Protein AF-A0A821YZU5-F1 (afdb_monomer_lite)

pLDDT: mean 92.94, std 7.45, range [60.34, 98.31]

Sequence (56 aa):
KDTAAHYEPALLPEPNHVMLKHLYALSIRDGVMVLSTTTRYRHKFVTTCFYKPTSK

Secondary structure (DSSP, 8-state):
-PPPTTS-TT--PPPPGGGTT-EEEPPPBTTEEEEEEEEEETTEEEEEEEEEE---

Structure (mmCIF, N/CA/C/O backbone):
data_AF-A0A821YZU5-F1
#
_entry.id   AF-A0A821YZU5-F1
#
loop_
_atom_site.group_PDB
_atom_site.id
_atom_site.type_symbol
_atom_site.label_atom_id
_atom_site.label_alt_id
_atom_site.label_comp_id
_atom_site.label_asym_id
_atom_site.label_entity_id
_atom_site.label_seq_id
_atom_site.pdbx_PDB_ins_code
_atom_site.Cartn_x
_atom_site.Cartn_y
_atom_site.Cartn_z
_atom_site.occupancy
_atom_site.B_iso_or_equiv
_atom_site.auth_seq_id
_atom_site.auth_comp_id
_atom_site.auth_asym_id
_atom_site.auth_atom_id
_atom_site.pdbx_PDB_model_num
ATOM 1 N N . LYS A 1 1 ? 2.609 9.985 -6.843 1.00 75.75 1 LYS A N 1
ATOM 2 C CA . LYS A 1 1 ? 2.909 10.064 -8.290 1.00 75.75 1 LYS A CA 1
ATOM 3 C C . LYS A 1 1 ? 1.637 9.652 -8.983 1.00 75.75 1 LYS A C 1
ATOM 5 O O . LYS A 1 1 ? 1.227 8.519 -8.765 1.00 75.75 1 LYS A O 1
ATOM 10 N N . ASP A 1 2 ? 1.025 10.561 -9.724 1.00 81.94 2 ASP A N 1
ATOM 11 C CA . ASP A 1 2 ? -0.253 10.282 -10.365 1.00 81.94 2 ASP A CA 1
ATOM 12 C C . ASP A 1 2 ? 0.001 9.560 -11.686 1.00 81.94 2 ASP A C 1
ATOM 14 O O . ASP A 1 2 ? 0.870 9.955 -12.467 1.00 81.94 2 ASP A O 1
ATOM 18 N N . THR A 1 3 ? -0.717 8.464 -11.903 1.00 80.75 3 THR A N 1
ATOM 19 C CA . THR A 1 3 ? -0.736 7.762 -13.187 1.00 80.75 3 THR A CA 1
ATOM 20 C C . THR A 1 3 ? -1.857 8.369 -14.030 1.00 80.75 3 THR A C 1
ATOM 22 O O . THR A 1 3 ? -2.902 8.736 -13.493 1.00 80.75 3 THR A O 1
ATOM 25 N N . ALA A 1 4 ? -1.655 8.514 -15.344 1.00 80.50 4 ALA A N 1
ATOM 26 C CA . ALA A 1 4 ? -2.692 9.054 -16.223 1.00 80.50 4 ALA A CA 1
ATOM 27 C C . ALA A 1 4 ? -3.974 8.208 -16.136 1.00 80.50 4 ALA A C 1
ATOM 29 O O . ALA A 1 4 ? -3.907 6.980 -16.131 1.00 80.50 4 ALA A O 1
ATOM 30 N N . ALA A 1 5 ? -5.134 8.869 -16.119 1.00 75.62 5 ALA A N 1
ATOM 31 C CA . ALA A 1 5 ? -6.435 8.244 -15.856 1.00 75.62 5 ALA A CA 1
ATOM 32 C C . ALA A 1 5 ? -6.857 7.156 -16.867 1.00 75.62 5 ALA A C 1
ATOM 34 O O . ALA A 1 5 ? -7.795 6.416 -16.606 1.00 75.62 5 ALA A O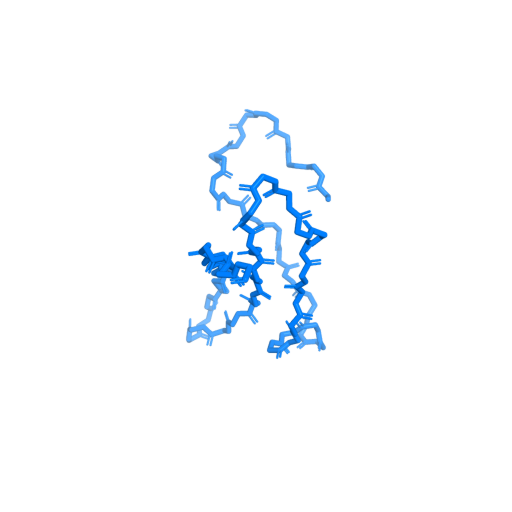 1
ATOM 35 N N . HIS A 1 6 ? -6.180 7.057 -18.016 1.00 81.31 6 HIS A N 1
ATOM 36 C CA . HIS A 1 6 ? -6.444 6.045 -19.044 1.00 81.31 6 HIS A CA 1
ATOM 37 C C . HIS A 1 6 ? -5.782 4.681 -18.741 1.00 81.31 6 HIS A C 1
ATOM 39 O O . HIS A 1 6 ? -6.072 3.691 -19.409 1.00 81.31 6 HIS A O 1
ATOM 45 N N . TYR A 1 7 ? -4.867 4.596 -17.772 1.00 83.50 7 TYR A N 1
ATOM 46 C CA . TYR A 1 7 ? -4.243 3.324 -17.398 1.00 83.50 7 TYR A CA 1
ATOM 47 C C . TYR A 1 7 ? -5.060 2.579 -16.342 1.00 83.50 7 TYR A C 1
ATOM 49 O O . TYR A 1 7 ? -5.742 3.189 -15.523 1.00 83.50 7 TYR A O 1
ATOM 57 N N . GLU A 1 8 ? -4.924 1.251 -16.329 1.00 90.75 8 GLU A N 1
ATOM 58 C CA . GLU A 1 8 ? -5.468 0.400 -15.270 1.00 90.75 8 GLU A CA 1
ATOM 59 C C . GLU A 1 8 ? -5.039 0.921 -13.884 1.00 90.75 8 GLU A C 1
ATOM 61 O O . GLU A 1 8 ? -3.839 1.102 -13.645 1.00 90.75 8 GLU A O 1
ATOM 66 N N . PRO A 1 9 ? -5.975 1.129 -12.940 1.00 90.12 9 PRO A N 1
ATOM 67 C CA . PRO A 1 9 ? -5.706 1.837 -11.684 1.00 90.12 9 PRO A CA 1
ATOM 68 C C . PRO A 1 9 ? -4.739 1.093 -10.752 1.00 90.12 9 PRO A C 1
ATOM 70 O O . PRO A 1 9 ? -4.162 1.694 -9.848 1.00 90.12 9 PRO A O 1
ATOM 73 N N . ALA A 1 10 ? -4.542 -0.211 -10.965 1.00 90.31 10 ALA A N 1
ATOM 74 C CA . ALA A 1 10 ? -3.590 -1.026 -10.215 1.00 90.31 10 ALA A CA 1
ATOM 75 C C . ALA A 1 10 ? -2.143 -0.936 -10.746 1.00 90.31 10 ALA A C 1
ATOM 77 O O . ALA A 1 10 ? -1.229 -1.474 -10.116 1.00 90.31 10 ALA A O 1
ATOM 78 N N . LEU A 1 11 ? -1.910 -0.297 -11.900 1.00 93.12 11 LEU A N 1
ATOM 79 C CA . LEU A 1 11 ? -0.574 -0.178 -12.483 1.00 93.12 11 LEU A CA 1
ATOM 80 C C . LEU A 1 11 ? 0.218 0.961 -11.844 1.00 93.12 11 LEU A C 1
ATOM 82 O O . LEU A 1 11 ? -0.223 2.108 -11.756 1.00 93.12 11 LEU A O 1
ATOM 86 N N . LEU A 1 12 ? 1.445 0.629 -11.449 1.00 93.50 12 LEU A N 1
ATOM 87 C CA . LEU A 1 12 ? 2.393 1.552 -10.847 1.00 93.50 12 LEU A CA 1
ATOM 88 C C . LEU A 1 12 ? 3.622 1.719 -11.747 1.00 93.50 12 LEU A C 1
ATOM 90 O O . LEU A 1 12 ? 4.017 0.769 -12.429 1.00 93.50 12 LEU A O 1
ATOM 94 N N . PRO A 1 13 ? 4.253 2.905 -11.739 1.00 93.81 13 PRO A N 1
ATOM 95 C CA . PRO A 1 13 ? 5.522 3.112 -12.422 1.00 93.81 13 PRO A CA 1
ATOM 96 C C . PRO A 1 13 ? 6.629 2.250 -11.803 1.00 93.81 13 PRO A C 1
ATOM 98 O O . PRO A 1 13 ? 6.555 1.856 -10.637 1.00 93.81 13 PRO A O 1
ATOM 101 N N . GLU A 1 14 ? 7.688 2.006 -12.574 1.00 94.50 14 GLU A N 1
ATOM 102 C CA . GLU A 1 14 ? 8.839 1.240 -12.099 1.00 94.50 14 GLU A CA 1
ATOM 103 C C . GLU A 1 14 ? 9.493 1.923 -10.877 1.00 94.50 14 GLU A C 1
ATOM 105 O O . GLU A 1 14 ? 9.822 3.117 -10.928 1.00 94.50 14 GLU A O 1
ATOM 110 N N . PRO A 1 15 ? 9.655 1.204 -9.751 1.00 95.88 15 PRO A N 1
ATOM 111 C CA . PRO A 1 15 ? 10.270 1.752 -8.550 1.00 95.88 15 PRO A CA 1
ATOM 112 C C . PRO A 1 15 ? 11.797 1.816 -8.683 1.00 95.88 15 PRO A C 1
ATOM 114 O O . PRO A 1 15 ? 12.418 1.021 -9.383 1.00 95.88 15 PRO A O 1
ATOM 117 N N . ASN A 1 16 ? 12.433 2.714 -7.925 1.00 96.19 16 ASN A N 1
ATOM 118 C CA . ASN A 1 16 ? 13.889 2.682 -7.774 1.00 96.19 16 ASN A CA 1
ATOM 119 C C . ASN A 1 16 ? 14.291 1.448 -6.939 1.00 96.19 16 ASN A C 1
ATOM 121 O O . ASN A 1 16 ? 13.658 1.141 -5.931 1.00 96.19 16 ASN A O 1
ATOM 125 N N . HIS A 1 17 ? 15.360 0.748 -7.315 1.00 94.94 17 HIS A N 1
ATOM 126 C CA . HIS A 1 17 ? 15.822 -0.434 -6.586 1.00 94.94 17 HIS A CA 1
ATOM 127 C C . HIS A 1 17 ? 16.143 -0.157 -5.106 1.00 94.94 17 HIS A C 1
ATOM 129 O O . HIS A 1 17 ? 15.944 -1.042 -4.277 1.00 94.94 17 HIS A O 1
ATOM 135 N N . VAL A 1 18 ? 16.580 1.062 -4.766 1.00 98.00 18 VAL A N 1
ATOM 136 C CA . VAL A 1 18 ? 16.914 1.439 -3.382 1.00 98.00 18 VAL A CA 1
ATOM 137 C C . VAL A 1 18 ? 15.672 1.520 -2.498 1.00 98.00 18 VAL A C 1
ATOM 139 O O . VAL A 1 18 ? 15.749 1.149 -1.342 1.00 98.00 18 VAL A O 1
ATOM 142 N N . MET A 1 19 ? 14.514 1.946 -3.017 1.00 96.31 19 MET A N 1
ATOM 143 C CA . MET A 1 19 ? 13.286 2.073 -2.206 1.00 96.31 19 MET A CA 1
ATOM 144 C C . MET A 1 19 ? 12.581 0.733 -1.940 1.00 96.31 19 MET A C 1
ATOM 146 O O . MET A 1 19 ? 11.600 0.681 -1.198 1.00 96.31 19 MET A O 1
ATOM 150 N N . LEU A 1 20 ? 13.048 -0.362 -2.543 1.00 96.88 20 LEU A N 1
ATOM 151 C CA . LEU A 1 20 ? 12.464 -1.681 -2.325 1.00 96.88 20 LEU A CA 1
ATOM 152 C C . LEU A 1 20 ? 12.687 -2.131 -0.882 1.00 96.88 20 LEU A C 1
ATOM 154 O O . LEU A 1 20 ? 13.744 -1.902 -0.305 1.00 96.88 20 LEU A O 1
ATOM 158 N N . LYS A 1 21 ? 11.703 -2.835 -0.318 1.00 96.12 21 LYS A N 1
ATOM 159 C CA . LYS A 1 21 ? 11.714 -3.344 1.066 1.00 96.12 21 LYS A CA 1
ATOM 160 C C . LYS A 1 21 ? 11.737 -2.261 2.157 1.00 96.12 21 LYS A C 1
ATOM 162 O O . LYS A 1 21 ? 11.798 -2.611 3.332 1.00 96.12 21 LYS A O 1
ATOM 167 N N . HIS A 1 22 ? 11.628 -0.981 1.804 1.00 97.75 22 HIS A N 1
ATOM 168 C CA . HIS A 1 22 ? 11.387 0.078 2.778 1.00 97.75 22 HIS A CA 1
ATOM 169 C C . HIS A 1 22 ? 9.905 0.138 3.157 1.00 97.75 22 HIS A C 1
ATOM 1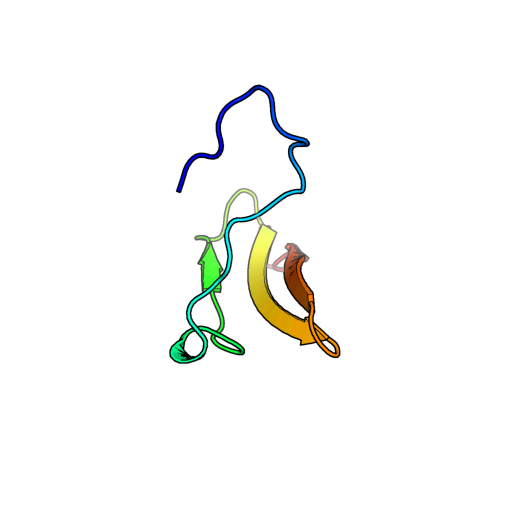71 O O . HIS A 1 22 ? 9.024 -0.004 2.306 1.00 97.75 22 HIS A O 1
ATOM 177 N N . LEU A 1 23 ? 9.646 0.336 4.451 1.00 97.88 23 LEU A N 1
ATOM 178 C CA . LEU A 1 23 ? 8.302 0.462 5.002 1.00 97.88 23 LEU A CA 1
ATOM 179 C C . LEU A 1 23 ? 7.785 1.888 4.820 1.00 97.88 23 LEU A C 1
ATOM 181 O O . LEU A 1 23 ? 8.395 2.842 5.300 1.00 97.88 23 LEU A O 1
ATOM 185 N N . TYR A 1 24 ? 6.628 2.008 4.181 1.00 97.69 24 TYR A N 1
ATOM 186 C CA . TYR A 1 24 ? 5.858 3.241 4.084 1.00 97.69 24 TYR A CA 1
ATOM 187 C C . TYR A 1 24 ? 4.600 3.116 4.943 1.00 97.69 24 TYR A C 1
ATOM 189 O O . TYR A 1 24 ? 3.953 2.069 4.962 1.00 97.69 24 TYR A O 1
ATOM 197 N N . ALA A 1 25 ? 4.235 4.186 5.641 1.00 97.00 25 ALA A N 1
ATOM 198 C CA . ALA A 1 25 ? 3.057 4.225 6.497 1.00 97.00 25 ALA A CA 1
ATOM 199 C C . ALA A 1 25 ? 2.258 5.503 6.240 1.00 97.00 25 ALA A C 1
ATOM 201 O O . ALA A 1 25 ? 2.833 6.566 6.000 1.00 97.00 25 ALA A O 1
ATOM 202 N N . LEU A 1 26 ? 0.934 5.394 6.313 1.00 95.81 26 LEU A N 1
ATOM 203 C CA . LEU A 1 26 ? 0.051 6.555 6.395 1.00 95.81 26 LEU A CA 1
ATOM 204 C C . LEU A 1 26 ? -0.257 6.867 7.861 1.00 95.81 26 LEU A C 1
ATOM 206 O O . LEU A 1 26 ? -0.219 5.984 8.719 1.00 95.81 26 LEU A O 1
ATOM 210 N N . SER A 1 27 ? -0.601 8.126 8.144 1.00 95.88 27 SER A N 1
ATOM 211 C CA . SER A 1 27 ? -1.171 8.500 9.440 1.00 95.88 27 SER A CA 1
ATOM 212 C C . SER A 1 27 ? -2.407 7.650 9.729 1.00 95.88 27 SER A C 1
ATOM 214 O O . SER A 1 27 ? -3.231 7.434 8.839 1.00 95.88 27 SER A O 1
ATOM 216 N N . ILE A 1 28 ? -2.545 7.195 10.974 1.00 94.56 28 ILE A N 1
ATOM 217 C CA . ILE A 1 28 ? -3.722 6.443 11.418 1.00 94.56 28 ILE A CA 1
ATOM 218 C C . ILE A 1 28 ? -4.954 7.338 11.244 1.00 94.56 28 ILE A C 1
ATOM 220 O O . ILE A 1 28 ? -4.981 8.463 11.748 1.00 94.56 28 ILE A O 1
ATOM 224 N N . ARG A 1 29 ? -5.963 6.843 10.525 1.00 93.38 29 ARG A N 1
ATOM 225 C CA . ARG A 1 29 ? -7.248 7.522 10.300 1.00 93.38 29 ARG A CA 1
ATOM 226 C C . ARG A 1 29 ? -8.374 6.538 10.582 1.00 93.38 29 ARG A C 1
ATOM 228 O O . ARG A 1 29 ? -8.242 5.360 10.264 1.00 93.38 29 ARG A O 1
ATOM 235 N N . ASP A 1 30 ? -9.424 7.008 11.250 1.00 93.00 30 ASP A N 1
ATOM 236 C CA . ASP A 1 30 ? -10.618 6.217 11.592 1.00 93.00 30 ASP A CA 1
ATOM 237 C C . ASP A 1 30 ? -10.318 4.881 12.302 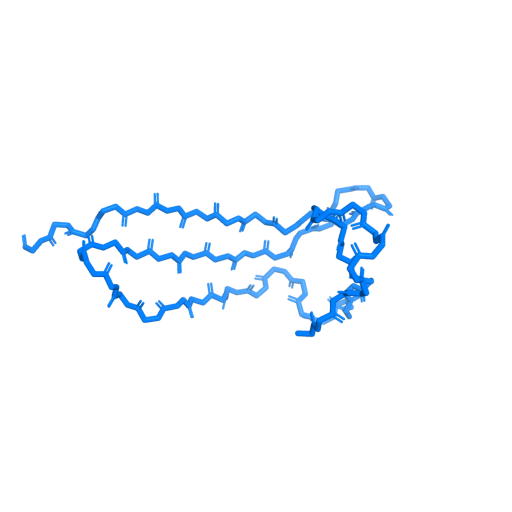1.00 93.00 30 ASP A C 1
ATOM 239 O O . ASP A 1 30 ? -11.000 3.878 12.113 1.00 93.00 30 ASP A O 1
ATOM 243 N N . GLY A 1 31 ? -9.264 4.851 13.128 1.00 94.00 31 GLY A N 1
ATOM 244 C CA . GLY A 1 31 ? -8.847 3.649 13.859 1.00 94.00 31 GLY A CA 1
ATOM 245 C C . GLY A 1 31 ? -8.171 2.576 12.997 1.00 94.00 31 GLY A C 1
ATOM 246 O O . GLY A 1 31 ? -8.025 1.441 13.448 1.00 94.00 31 GLY A O 1
ATOM 247 N N . VAL A 1 32 ? -7.745 2.908 11.775 1.00 96.50 32 VAL A N 1
ATOM 248 C CA . VAL A 1 32 ? -7.041 1.998 10.865 1.00 96.50 32 VAL A CA 1
ATOM 249 C C . VAL A 1 32 ? -5.630 2.511 10.587 1.00 96.50 32 VAL A C 1
ATOM 251 O O . VAL A 1 32 ? -5.421 3.665 10.209 1.00 96.50 32 VAL A O 1
ATOM 254 N N . MET A 1 33 ? -4.645 1.628 10.754 1.00 96.12 33 MET A N 1
ATOM 255 C CA . MET A 1 33 ? -3.274 1.830 10.300 1.00 96.12 33 MET A CA 1
ATOM 256 C C . MET A 1 33 ? -3.107 1.207 8.917 1.00 96.12 33 MET A C 1
ATOM 258 O O . MET A 1 33 ? -3.499 0.060 8.688 1.00 96.12 33 MET A O 1
ATOM 262 N N . VAL A 1 34 ? -2.479 1.956 8.013 1.00 97.56 34 VAL A N 1
ATOM 263 C CA . VAL A 1 34 ? -2.141 1.481 6.672 1.00 97.56 34 VAL A CA 1
ATOM 264 C C . VAL A 1 34 ? -0.630 1.442 6.532 1.00 97.56 34 VAL A C 1
ATOM 266 O O . VAL A 1 34 ? 0.048 2.461 6.688 1.00 97.56 34 VAL A O 1
ATOM 269 N N . LEU A 1 35 ? -0.118 0.255 6.228 1.00 97.44 35 LEU A N 1
ATOM 270 C CA . LEU A 1 35 ? 1.289 0.005 5.946 1.00 97.44 35 LEU A CA 1
ATOM 271 C C . LEU A 1 35 ? 1.442 -0.414 4.489 1.00 97.44 35 LEU A C 1
ATOM 273 O O . LEU A 1 35 ? 0.563 -1.063 3.928 1.00 97.44 35 LEU A O 1
ATOM 277 N N . SER A 1 36 ? 2.566 -0.079 3.873 1.00 97.62 36 SER A N 1
ATOM 278 C CA . SER A 1 36 ? 2.872 -0.529 2.522 1.00 97.62 36 SER A CA 1
ATOM 279 C C . SER A 1 36 ? 4.356 -0.781 2.321 1.00 97.62 36 SER A C 1
ATOM 281 O O . SER A 1 36 ? 5.208 -0.155 2.950 1.00 97.62 36 SER A O 1
ATOM 283 N N . THR A 1 37 ? 4.661 -1.738 1.453 1.00 98.06 37 THR A N 1
ATOM 284 C CA . THR A 1 37 ? 6.030 -2.057 1.037 1.00 98.06 37 THR A CA 1
ATOM 285 C C . THR A 1 37 ? 6.033 -2.468 -0.427 1.00 98.06 37 THR A C 1
ATOM 287 O O . THR A 1 37 ? 5.133 -3.173 -0.888 1.00 98.06 37 THR A O 1
ATOM 290 N N . THR A 1 38 ? 7.068 -2.053 -1.156 1.00 98.31 38 THR A N 1
ATOM 291 C CA . THR A 1 38 ? 7.308 -2.505 -2.529 1.00 98.31 38 THR A CA 1
ATOM 292 C C . THR A 1 38 ? 8.342 -3.617 -2.516 1.00 98.31 38 THR A C 1
ATOM 294 O O . THR A 1 38 ? 9.453 -3.449 -2.006 1.00 98.31 38 THR A O 1
ATOM 297 N N . THR A 1 39 ? 7.993 -4.765 -3.085 1.00 98.00 39 THR A N 1
ATOM 298 C CA . THR A 1 39 ? 8.855 -5.949 -3.135 1.00 98.00 39 THR A CA 1
ATOM 299 C C . THR A 1 39 ? 9.039 -6.421 -4.573 1.00 98.00 39 THR A C 1
ATOM 301 O O . THR A 1 39 ? 8.168 -6.247 -5.424 1.00 98.00 39 THR A O 1
ATOM 304 N N . ARG A 1 40 ? 10.208 -6.997 -4.872 1.00 97.75 40 ARG A N 1
ATOM 305 C CA . ARG A 1 40 ? 10.506 -7.587 -6.182 1.00 97.75 40 ARG A CA 1
ATOM 306 C C . ARG A 1 40 ? 10.183 -9.078 -6.145 1.00 97.75 40 ARG A C 1
ATOM 308 O O . ARG A 1 40 ? 10.796 -9.815 -5.376 1.00 97.75 40 ARG A O 1
ATOM 315 N N . TYR A 1 41 ? 9.280 -9.519 -7.013 1.00 97.12 41 TYR A N 1
ATOM 316 C CA . TYR A 1 41 ? 9.002 -10.928 -7.272 1.00 97.12 41 TYR A CA 1
ATOM 317 C C . TYR A 1 41 ? 9.499 -11.290 -8.673 1.00 97.12 41 TYR A C 1
ATOM 319 O O . TYR A 1 41 ? 8.931 -10.871 -9.684 1.00 97.12 41 TYR A O 1
ATOM 327 N N . ARG A 1 42 ? 10.591 -12.062 -8.747 1.00 95.81 42 ARG A N 1
ATOM 328 C CA . ARG A 1 42 ? 11.322 -12.324 -10.002 1.00 95.81 42 ARG A CA 1
ATOM 329 C C . ARG A 1 42 ? 11.661 -11.005 -10.704 1.00 95.81 42 ARG A C 1
ATOM 331 O O . ARG A 1 42 ? 12.318 -10.175 -10.1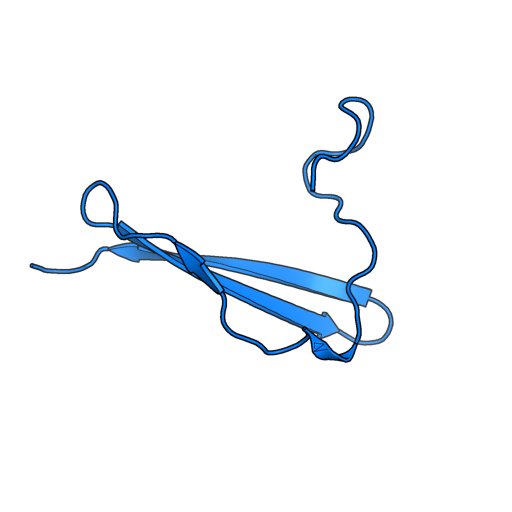02 1.00 95.81 42 ARG A O 1
ATOM 338 N N . HIS A 1 43 ? 11.215 -10.788 -11.939 1.00 96.56 43 HIS A N 1
ATOM 339 C CA . HIS A 1 43 ? 11.455 -9.564 -12.712 1.00 96.56 43 HIS A CA 1
ATOM 340 C C . HIS A 1 43 ? 10.312 -8.541 -12.615 1.00 96.56 43 HIS A C 1
ATOM 342 O O . HIS A 1 43 ? 10.251 -7.624 -13.424 1.00 96.56 43 HIS A O 1
ATOM 348 N N . LYS A 1 44 ? 9.387 -8.703 -11.662 1.00 96.75 44 LYS A N 1
ATOM 349 C CA . LYS A 1 44 ? 8.248 -7.799 -11.464 1.00 96.75 44 LYS A CA 1
ATOM 350 C C . LYS A 1 44 ? 8.285 -7.181 -10.070 1.00 96.75 44 LYS A C 1
ATOM 352 O O . LYS A 1 44 ? 8.901 -7.727 -9.153 1.00 96.75 44 LYS A O 1
ATOM 357 N N . PHE A 1 45 ? 7.600 -6.056 -9.916 1.00 97.88 45 PHE A N 1
ATOM 358 C CA . PHE A 1 45 ? 7.469 -5.342 -8.652 1.00 97.88 45 PHE A CA 1
ATOM 359 C C . PHE A 1 45 ? 6.016 -5.363 -8.194 1.00 97.88 45 PHE A C 1
ATOM 361 O O . PHE A 1 45 ? 5.108 -5.205 -9.007 1.00 97.88 45 PHE A O 1
ATOM 368 N N . VAL A 1 46 ? 5.810 -5.580 -6.899 1.00 97.44 46 VAL A N 1
ATOM 369 C CA . VAL A 1 46 ? 4.492 -5.608 -6.265 1.00 97.44 46 VAL A CA 1
ATOM 370 C C . VAL A 1 46 ? 4.530 -4.684 -5.059 1.00 97.44 46 VAL A C 1
ATOM 372 O O . VAL A 1 46 ? 5.368 -4.853 -4.171 1.00 97.44 46 VAL A O 1
ATOM 375 N N . THR A 1 47 ? 3.619 -3.717 -5.035 1.00 98.00 47 THR A N 1
ATOM 376 C CA . THR A 1 47 ? 3.379 -2.867 -3.869 1.00 98.00 47 THR A CA 1
ATOM 377 C C . THR A 1 47 ? 2.189 -3.426 -3.112 1.00 98.00 47 THR A C 1
ATOM 379 O O . THR A 1 47 ? 1.075 -3.442 -3.631 1.00 98.00 47 THR A O 1
ATOM 382 N N . THR A 1 48 ? 2.425 -3.893 -1.892 1.00 97.56 48 THR A N 1
ATOM 383 C CA . THR A 1 48 ? 1.369 -4.444 -1.038 1.00 97.56 48 THR A CA 1
ATOM 384 C C . THR A 1 48 ? 0.936 -3.386 -0.036 1.00 97.56 48 THR A C 1
ATOM 386 O O . THR A 1 48 ? 1.785 -2.845 0.671 1.00 97.56 48 THR A O 1
ATOM 389 N N . CYS A 1 49 ? -0.370 -3.131 0.058 1.00 96.81 49 CYS A N 1
ATOM 390 C CA . CYS A 1 49 ? -0.973 -2.288 1.088 1.00 96.81 49 CYS A CA 1
ATOM 391 C C . CYS A 1 49 ? -1.682 -3.171 2.118 1.00 96.81 49 CYS A C 1
ATOM 393 O O . CYS A 1 49 ? -2.560 -3.960 1.773 1.00 96.81 49 CYS A O 1
ATOM 395 N N . PHE A 1 50 ? -1.298 -3.041 3.382 1.00 97.19 50 PHE A N 1
ATOM 396 C CA . PHE A 1 50 ? -1.855 -3.785 4.501 1.00 97.19 50 PHE A CA 1
ATOM 397 C C . PHE A 1 50 ? -2.660 -2.849 5.400 1.00 97.19 50 PHE A C 1
ATOM 399 O O . PHE A 1 50 ? -2.124 -1.886 5.950 1.00 97.19 50 PHE A O 1
ATOM 406 N N . TYR A 1 51 ? -3.945 -3.159 5.547 1.00 97.12 51 TYR A N 1
ATOM 407 C CA . TYR A 1 51 ? -4.887 -2.422 6.379 1.00 97.12 51 TYR A CA 1
ATOM 408 C C . TYR A 1 51 ? -5.110 -3.198 7.670 1.00 97.12 51 TYR A C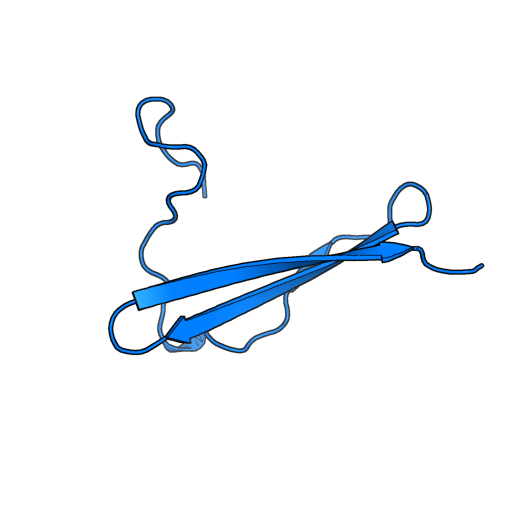 1
ATOM 410 O O . TYR A 1 51 ? -5.555 -4.346 7.639 1.00 97.12 51 TYR A O 1
ATOM 418 N N . LYS A 1 52 ? -4.801 -2.572 8.806 1.00 95.56 52 LYS A N 1
ATOM 419 C CA . LYS A 1 52 ? -4.957 -3.181 10.127 1.00 95.56 52 LYS A CA 1
ATOM 420 C C . LYS A 1 52 ? -5.695 -2.227 11.066 1.00 95.56 52 LYS A C 1
ATOM 422 O O . LYS A 1 52 ? -5.202 -1.119 11.284 1.00 95.56 52 LYS A O 1
ATOM 427 N N . PRO A 1 53 ? -6.818 -2.645 11.675 1.00 95.94 53 PRO A N 1
ATOM 428 C CA . PRO A 1 53 ? -7.419 -1.903 12.773 1.00 95.94 53 PRO A CA 1
ATOM 429 C C . PRO A 1 53 ? -6.425 -1.762 13.926 1.00 95.94 53 PRO A C 1
ATOM 431 O O . PRO A 1 53 ? -5.808 -2.739 14.363 1.00 95.94 53 PRO A O 1
ATOM 434 N N . THR A 1 54 ? -6.261 -0.548 14.426 1.00 90.81 54 THR A N 1
ATOM 435 C CA . THR A 1 54 ? -5.537 -0.306 15.669 1.00 90.81 54 THR A CA 1
ATOM 436 C C . THR A 1 54 ? -6.541 -0.414 16.801 1.00 90.81 54 THR A C 1
ATOM 438 O O . THR A 1 54 ? -7.458 0.405 16.874 1.00 90.81 54 THR A O 1
ATOM 441 N N . SER A 1 55 ? -6.388 -1.411 17.678 1.00 79.56 55 SER A N 1
ATOM 442 C CA . SER A 1 55 ? -7.061 -1.339 18.975 1.00 79.56 55 SER A CA 1
ATOM 443 C C . SER A 1 55 ? -6.549 -0.083 19.660 1.00 79.56 55 SER A C 1
ATOM 445 O O . SER A 1 55 ? -5.333 0.097 19.767 1.00 79.56 55 SER A O 1
ATOM 447 N N . LYS A 1 56 ? -7.469 0.795 20.057 1.00 60.34 56 LYS A N 1
ATOM 448 C CA . LYS A 1 56 ? -7.164 1.720 21.144 1.00 60.34 56 LYS A CA 1
ATOM 449 C C . LYS A 1 56 ? -6.876 0.922 22.411 1.00 60.34 56 LYS A C 1
ATOM 451 O O . LYS A 1 56 ? -7.399 -0.216 22.510 1.00 60.34 56 LYS A O 1
#

Radius of gyratio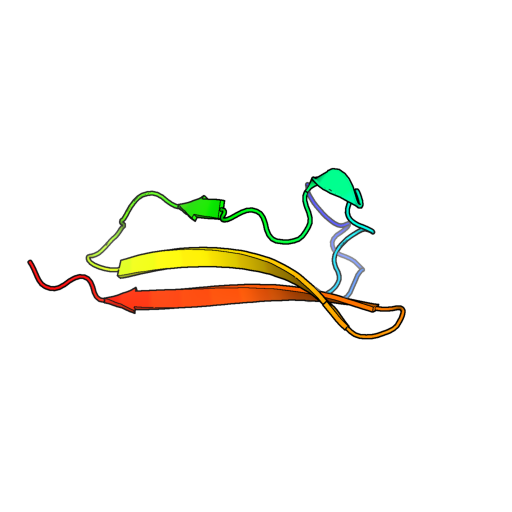n: 13.5 Å; chains: 1; bounding box: 28×23×40 Å

Foldseek 3Di:
DDDPPPDDPQDDPDDDPVQAPDKDWDDDDPQKTWIWGWHDDPPDIDIDIDIDGHDD